Protein AF-A0A930DLX2-F1 (afdb_monomer)

Sequence (167 aa):
MVTQQIINGLALGMGYALIAVGYSLVFGILRLVNFSHGAIYAFGAEMAMVFIGMQFGIVPGIIAAMLLTGILGITIDKVALEPLRKKKSPPIASLITTIGISNIITNLLIIFLGSEKRNFPSVFGEGTVMLGKFPISITQIMMFVVSVLLMGILMFIVFKTKIGLAM

pLDDT: mean 86.64, std 7.48, range [63.62, 97.19]

Secondary structure (DSSP, 8-state):
-HHHHHHHHHHHHHHHHHHHHHHHHHHHHH-S--TTHHHHHHHHHHHHHHHHHTTS-HHHHHHHHHHHHHHHHHHHIIIIIHHHHHTT--HHHHHHHHHHHHHHHHHHHHHHH-SS--PPP-SS-S-EEEETTEEEEHHHHHHHHHHHHHHHHHHHHHHHSHHHHT-

InterPro domains:
  IPR001851 ABC transporter, permease [PF02653] (6-166)
  IPR052157 Branched-chain amino acid transport system permease [PTHR11795] (2-167)
  IPR052157 Branched-chain amino acid transport system permease [cd06582] (9-167)

Radius of gyration: 18.29 Å; Cα contacts (8 Å, |Δi|>4): 131; chains: 1; bounding box: 42×38×52 Å

Structure (mmCIF, N/CA/C/O backbone):
data_AF-A0A930DLX2-F1
#
_entry.id   AF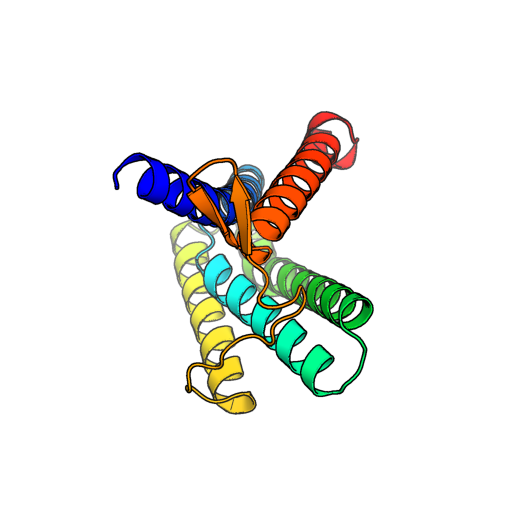-A0A930DLX2-F1
#
loop_
_atom_site.group_PDB
_atom_site.id
_atom_site.type_symbol
_atom_site.label_atom_id
_atom_site.label_alt_id
_atom_site.label_comp_id
_atom_site.label_asym_id
_atom_site.label_entity_id
_atom_site.label_seq_id
_atom_site.pdbx_PDB_ins_code
_atom_site.Cartn_x
_atom_site.Cartn_y
_atom_site.Cartn_z
_atom_site.occupancy
_atom_site.B_iso_or_equiv
_atom_site.auth_seq_id
_atom_site.auth_comp_id
_atom_site.auth_asym_id
_atom_site.auth_atom_id
_atom_site.pdbx_PDB_model_num
ATOM 1 N N . MET A 1 1 ? 10.828 20.321 -23.244 1.00 77.94 1 MET A N 1
ATOM 2 C CA . MET A 1 1 ? 11.064 20.177 -21.788 1.00 77.94 1 MET A CA 1
ATOM 3 C C . MET A 1 1 ? 9.757 20.083 -21.006 1.00 77.94 1 MET A C 1
ATOM 5 O O . MET A 1 1 ? 9.576 19.094 -20.314 1.00 77.94 1 MET A O 1
ATOM 9 N N . VAL A 1 2 ? 8.816 21.023 -21.167 1.00 85.94 2 VAL A N 1
ATOM 10 C CA . VAL A 1 2 ? 7.524 21.003 -20.444 1.00 85.94 2 VAL A CA 1
ATOM 11 C C . VAL A 1 2 ? 6.689 19.748 -20.737 1.00 85.94 2 VAL A C 1
ATOM 13 O O . VAL A 1 2 ? 6.243 19.093 -19.807 1.00 85.94 2 VAL A O 1
ATOM 16 N N . THR A 1 3 ? 6.553 19.336 -22.003 1.00 83.38 3 THR A N 1
ATOM 17 C CA . THR A 1 3 ? 5.774 18.136 -22.375 1.00 83.38 3 THR A CA 1
ATOM 18 C C . THR A 1 3 ? 6.285 16.855 -21.709 1.00 83.38 3 THR A C 1
ATOM 20 O O . THR A 1 3 ? 5.489 16.065 -21.221 1.00 83.38 3 THR A O 1
ATOM 23 N N . GLN A 1 4 ? 7.608 16.675 -21.606 1.00 82.25 4 GLN A N 1
ATOM 24 C CA . GLN A 1 4 ? 8.195 15.529 -20.902 1.00 82.25 4 GLN A CA 1
ATOM 25 C C . GLN A 1 4 ? 7.865 15.558 -19.404 1.00 82.25 4 GLN A C 1
ATOM 27 O O . GLN A 1 4 ? 7.569 14.522 -18.818 1.00 82.25 4 GLN A O 1
ATOM 32 N N . GLN A 1 5 ? 7.888 16.741 -18.782 1.00 86.19 5 GLN A N 1
ATOM 33 C CA . GLN A 1 5 ? 7.525 16.879 -17.372 1.00 86.19 5 GLN A CA 1
ATOM 34 C C . GLN A 1 5 ? 6.037 16.619 -17.131 1.00 86.19 5 GLN A C 1
ATOM 36 O O . GLN A 1 5 ? 5.690 16.029 -16.115 1.00 86.19 5 GLN A O 1
ATOM 41 N N . ILE A 1 6 ? 5.167 16.973 -18.081 1.00 87.00 6 ILE A N 1
ATOM 42 C CA . ILE A 1 6 ? 3.745 16.609 -18.029 1.00 87.00 6 ILE A CA 1
ATOM 43 C C . ILE A 1 6 ? 3.585 15.085 -18.085 1.00 87.00 6 ILE A C 1
ATOM 45 O O . ILE A 1 6 ? 2.850 14.530 -17.275 1.00 87.00 6 ILE A O 1
ATOM 49 N N . ILE A 1 7 ? 4.302 14.396 -18.980 1.00 82.75 7 ILE A N 1
ATOM 50 C CA .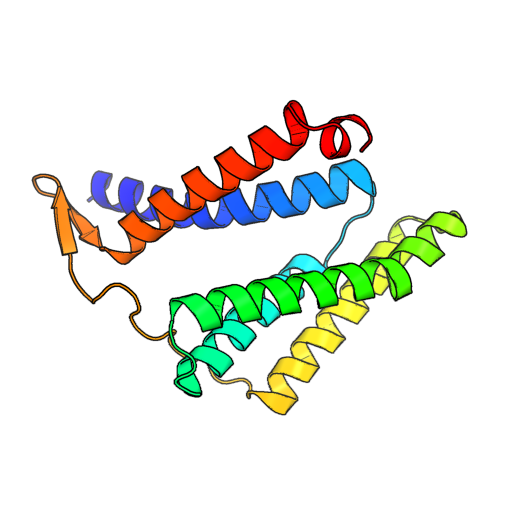 ILE A 1 7 ? 4.257 12.926 -19.084 1.00 82.75 7 ILE A CA 1
ATOM 51 C C . ILE A 1 7 ? 4.744 12.273 -17.781 1.00 82.75 7 ILE A C 1
ATOM 53 O O . ILE A 1 7 ? 4.065 11.407 -17.230 1.00 82.75 7 ILE A O 1
ATOM 57 N N . ASN A 1 8 ? 5.884 12.719 -17.249 1.00 83.75 8 ASN A N 1
ATOM 58 C CA . ASN A 1 8 ? 6.417 12.215 -15.982 1.00 83.75 8 ASN A CA 1
ATOM 59 C C . ASN A 1 8 ? 5.465 12.498 -14.807 1.00 83.75 8 ASN A C 1
ATOM 61 O O . ASN A 1 8 ? 5.242 11.629 -13.965 1.00 83.75 8 ASN A O 1
ATOM 65 N N . GLY A 1 9 ? 4.880 13.698 -14.767 1.00 86.62 9 GLY A N 1
ATOM 66 C CA . GLY A 1 9 ? 3.909 14.101 -13.754 1.00 86.62 9 GLY A CA 1
ATOM 67 C C . GLY A 1 9 ? 2.625 13.277 -13.814 1.00 86.62 9 GLY A C 1
ATOM 68 O O . GLY A 1 9 ? 2.122 12.871 -12.771 1.00 86.62 9 GLY A O 1
ATOM 69 N N . LEU A 1 10 ? 2.131 12.959 -15.014 1.00 85.81 10 LEU A N 1
ATOM 70 C CA . LEU A 1 10 ? 0.987 12.065 -15.204 1.00 85.81 10 LEU A CA 1
ATOM 71 C C . LEU A 1 10 ? 1.291 10.648 -14.710 1.00 85.81 10 LEU A C 1
ATOM 73 O O . LEU A 1 10 ? 0.469 10.070 -14.002 1.00 85.81 10 LEU A O 1
ATOM 77 N N . ALA A 1 11 ? 2.473 10.112 -15.024 1.00 79.44 11 ALA A N 1
ATOM 78 C CA . ALA A 1 11 ? 2.878 8.786 -14.560 1.00 79.44 11 ALA A CA 1
ATOM 79 C C . ALA A 1 11 ? 2.935 8.704 -13.021 1.00 79.44 11 ALA A C 1
ATOM 81 O O . ALA A 1 11 ? 2.403 7.764 -12.430 1.00 79.44 11 ALA A O 1
ATOM 82 N N . LEU A 1 12 ? 3.512 9.715 -12.360 1.00 82.88 12 LEU A N 1
ATOM 83 C CA . LEU A 1 12 ? 3.510 9.813 -10.894 1.00 82.88 12 LEU A CA 1
ATOM 84 C C . LEU A 1 12 ? 2.094 10.010 -10.333 1.00 82.88 12 LEU A C 1
ATOM 86 O O . LEU A 1 12 ? 1.712 9.364 -9.356 1.00 82.88 12 LEU A O 1
ATOM 90 N N . GLY A 1 13 ? 1.300 10.863 -10.981 1.00 86.94 13 GLY A N 1
ATOM 91 C CA . GLY A 1 13 ? -0.074 11.164 -10.593 1.00 86.94 13 GLY A CA 1
ATOM 92 C C . GLY A 1 13 ? -0.980 9.936 -10.587 1.00 86.94 13 GLY A C 1
ATOM 93 O O . GLY A 1 13 ? -1.867 9.853 -9.747 1.00 86.94 13 GLY A O 1
ATOM 94 N N . MET A 1 14 ? -0.735 8.947 -11.448 1.00 81.81 14 MET A N 1
ATOM 95 C CA . MET A 1 14 ? -1.501 7.693 -11.463 1.00 81.81 14 MET A CA 1
ATOM 96 C C . MET A 1 14 ? -1.242 6.824 -10.238 1.00 81.81 14 MET A C 1
ATOM 98 O O . MET A 1 14 ? -2.188 6.279 -9.668 1.00 81.81 14 MET A O 1
ATOM 102 N N . GLY A 1 15 ? 0.010 6.760 -9.778 1.00 79.44 15 GLY A N 1
ATOM 103 C CA . GLY A 1 15 ? 0.334 6.120 -8.503 1.00 79.44 15 GLY A CA 1
ATOM 104 C C . GLY A 1 15 ? -0.388 6.804 -7.341 1.00 79.44 15 GLY A C 1
ATOM 105 O O . GLY A 1 15 ? -1.015 6.141 -6.515 1.00 79.44 15 GLY A O 1
ATOM 106 N N . TYR A 1 16 ? -0.392 8.140 -7.321 1.00 85.44 16 TYR A N 1
ATOM 107 C CA . TYR A 1 16 ? -1.142 8.898 -6.318 1.00 85.44 16 TYR A CA 1
ATOM 108 C C . TYR A 1 16 ? -2.657 8.728 -6.442 1.00 85.44 16 TYR A C 1
ATOM 110 O O . TYR A 1 16 ? -3.330 8.651 -5.417 1.00 85.44 16 TYR A O 1
ATOM 118 N N . ALA A 1 17 ? -3.198 8.614 -7.655 1.00 84.19 17 ALA A N 1
ATOM 119 C CA . ALA A 1 17 ? -4.621 8.392 -7.883 1.00 84.19 17 ALA A CA 1
ATOM 120 C C . ALA A 1 17 ? -5.077 7.047 -7.302 1.00 84.19 17 ALA A C 1
ATOM 122 O O . ALA A 1 17 ? -6.076 7.008 -6.588 1.00 84.19 17 ALA A O 1
ATOM 123 N N . LEU A 1 18 ? -4.320 5.966 -7.524 1.00 80.94 18 LEU A N 1
ATOM 124 C CA . LEU A 1 18 ? -4.602 4.664 -6.907 1.00 80.94 18 LEU A CA 1
ATOM 125 C C . LEU A 1 18 ? -4.633 4.745 -5.376 1.00 80.94 18 LEU A C 1
ATOM 127 O O . LEU A 1 18 ? -5.571 4.252 -4.746 1.00 80.94 18 LEU A O 1
ATOM 131 N N . ILE A 1 19 ? -3.627 5.392 -4.781 1.00 83.94 19 ILE A N 1
ATOM 132 C CA . ILE A 1 19 ? -3.538 5.564 -3.325 1.00 83.94 19 ILE A CA 1
ATOM 133 C C . ILE A 1 19 ? -4.724 6.390 -2.812 1.00 83.94 19 ILE A C 1
ATOM 135 O O . ILE A 1 19 ? -5.367 6.012 -1.831 1.00 83.94 19 ILE A O 1
ATOM 139 N N . ALA A 1 20 ? -5.047 7.490 -3.493 1.00 85.00 20 ALA A N 1
ATOM 140 C CA . ALA A 1 20 ? -6.144 8.375 -3.126 1.00 85.00 20 ALA A CA 1
ATOM 141 C C . ALA A 1 20 ? -7.504 7.673 -3.208 1.00 85.00 20 ALA A C 1
ATOM 143 O O . ALA A 1 20 ? -8.338 7.868 -2.324 1.00 85.00 20 ALA A O 1
ATOM 144 N N . VAL A 1 21 ? -7.729 6.834 -4.224 1.00 83.75 21 VAL A N 1
ATOM 145 C CA . VAL A 1 21 ? -8.965 6.051 -4.354 1.00 83.75 21 VAL A CA 1
ATOM 146 C C . VAL A 1 21 ? -9.089 5.045 -3.210 1.00 83.75 21 VAL A C 1
ATOM 148 O O . VAL A 1 21 ? -10.139 4.995 -2.572 1.00 83.75 21 VAL A O 1
ATOM 151 N N . GLY A 1 22 ? -8.025 4.300 -2.893 1.00 80.44 22 GLY A N 1
ATOM 152 C CA . GLY A 1 22 ? -8.026 3.362 -1.764 1.00 80.44 22 GLY A CA 1
ATOM 153 C C . GLY A 1 22 ? -8.347 4.054 -0.436 1.00 80.44 22 GLY A C 1
ATOM 154 O O . GLY A 1 22 ? -9.259 3.642 0.284 1.00 80.44 22 GLY A O 1
ATOM 155 N N . TYR A 1 23 ? -7.673 5.172 -0.163 1.00 84.19 23 TYR A N 1
ATOM 156 C CA . TYR A 1 23 ? -7.909 5.973 1.036 1.00 84.19 23 TYR A CA 1
ATOM 157 C C . TYR A 1 23 ? -9.335 6.545 1.094 1.00 84.19 23 TYR A C 1
ATOM 159 O O . TYR A 1 23 ? -9.989 6.480 2.137 1.00 84.19 23 TYR A O 1
ATOM 167 N N . SER A 1 24 ? -9.844 7.056 -0.031 1.00 83.00 24 SER A N 1
ATOM 168 C CA . SER A 1 24 ? -11.194 7.625 -0.122 1.00 83.00 24 SER A CA 1
ATOM 169 C C . SER A 1 24 ? -12.279 6.581 0.116 1.00 83.00 24 SER A C 1
ATOM 171 O O . SER A 1 24 ? -13.286 6.894 0.743 1.00 83.00 24 SER A O 1
ATOM 173 N N . LEU A 1 25 ? -12.081 5.339 -0.332 1.00 80.56 25 LEU A N 1
ATOM 174 C CA . LEU A 1 25 ? -13.030 4.251 -0.083 1.00 80.56 25 LEU A CA 1
ATOM 175 C C . LEU A 1 25 ? -13.054 3.846 1.390 1.00 80.56 25 LEU A C 1
ATOM 177 O O . LEU A 1 25 ? -14.127 3.752 1.983 1.00 80.56 25 LEU A O 1
ATOM 181 N N . VAL A 1 26 ? -11.883 3.670 2.009 1.00 76.88 26 VAL A N 1
ATOM 182 C CA . VAL A 1 26 ? -11.795 3.349 3.443 1.00 76.88 26 VAL A CA 1
ATOM 183 C C . VAL A 1 26 ? -12.442 4.454 4.277 1.00 76.88 26 VAL A C 1
ATOM 185 O O . VAL A 1 26 ? -13.250 4.169 5.162 1.00 76.88 26 VAL A O 1
ATOM 188 N N . PHE A 1 27 ? -12.139 5.717 3.968 1.00 79.31 27 PHE A N 1
ATOM 189 C CA . PHE A 1 27 ? -12.752 6.852 4.646 1.00 79.31 27 PHE A CA 1
ATOM 190 C C . PHE A 1 27 ? -14.255 6.961 4.358 1.00 79.31 27 PHE A C 1
ATOM 192 O O . PHE A 1 27 ? -15.020 7.251 5.270 1.00 79.31 27 PHE A O 1
ATOM 199 N N . GLY A 1 28 ? -14.703 6.697 3.130 1.00 76.19 28 GLY A N 1
ATOM 200 C CA . GLY A 1 28 ? -16.119 6.745 2.757 1.00 76.19 28 GLY A CA 1
ATOM 201 C C . GLY A 1 28 ? -16.975 5.774 3.571 1.00 76.19 28 GLY A C 1
ATOM 202 O O . GLY A 1 28 ? -18.052 6.149 4.036 1.00 76.19 28 GLY A O 1
ATOM 203 N N . ILE A 1 29 ? -16.451 4.569 3.813 1.00 74.88 29 ILE A N 1
ATOM 204 C CA . ILE A 1 29 ? -17.139 3.505 4.556 1.00 74.88 29 ILE A CA 1
ATOM 205 C C . ILE A 1 29 ? -17.001 3.710 6.068 1.00 74.88 29 ILE A C 1
ATOM 207 O O . ILE A 1 29 ? -17.986 3.697 6.807 1.00 74.88 29 ILE A O 1
ATOM 211 N N . LEU A 1 30 ? -15.771 3.885 6.563 1.00 72.62 30 LEU A N 1
ATOM 212 C CA . LEU A 1 30 ? -15.513 3.953 8.004 1.00 72.62 30 LEU A CA 1
ATOM 213 C C . LEU A 1 30 ? -15.830 5.329 8.595 1.00 72.62 30 LEU A C 1
ATOM 215 O O . LEU A 1 30 ? -16.096 5.419 9.792 1.00 72.62 30 LEU A O 1
ATOM 219 N N . ARG A 1 31 ? -15.775 6.394 7.785 1.00 76.62 31 ARG A N 1
ATOM 220 C CA . ARG A 1 31 ? -15.774 7.809 8.211 1.00 76.62 31 ARG A CA 1
ATOM 221 C C . ARG A 1 31 ? -14.703 8.120 9.261 1.00 76.62 31 ARG A C 1
ATOM 223 O O . ARG A 1 31 ? -14.846 9.039 10.064 1.00 76.62 31 ARG A O 1
ATOM 230 N N . LEU A 1 32 ? -13.624 7.338 9.252 1.00 77.88 32 LEU A N 1
ATOM 231 C CA . LEU A 1 32 ? -12.484 7.450 10.152 1.00 77.88 32 LEU A CA 1
ATOM 232 C C . LEU A 1 32 ? -11.219 7.677 9.333 1.00 77.88 32 LEU A C 1
ATOM 234 O O . LEU A 1 32 ? -10.972 6.999 8.337 1.00 77.88 32 LEU A O 1
ATOM 238 N N . VAL A 1 33 ? -10.408 8.632 9.778 1.00 82.12 33 VAL A N 1
ATOM 239 C CA . VAL A 1 33 ? -9.100 8.923 9.191 1.00 82.12 33 VAL A CA 1
ATOM 240 C C . VAL A 1 33 ? -8.156 7.772 9.535 1.00 82.12 33 VAL A C 1
ATOM 242 O O . VAL A 1 33 ? -7.892 7.523 10.712 1.00 82.12 33 VAL A O 1
ATOM 245 N N . ASN A 1 34 ? -7.661 7.066 8.516 1.00 86.38 34 ASN A N 1
ATOM 246 C CA . ASN A 1 34 ? -6.746 5.944 8.693 1.00 86.38 34 ASN A CA 1
ATOM 247 C C . ASN A 1 34 ? -5.316 6.311 8.270 1.00 86.38 34 ASN A C 1
ATOM 249 O O . ASN A 1 34 ? -4.956 6.200 7.098 1.00 86.38 34 ASN A O 1
ATOM 253 N N . PHE A 1 35 ? -4.481 6.693 9.240 1.00 87.56 35 PHE A N 1
ATOM 254 C CA . PHE A 1 35 ? -3.075 7.028 8.992 1.00 87.56 35 PHE A CA 1
ATOM 255 C C . PHE A 1 35 ? -2.180 5.811 8.720 1.00 87.56 35 PHE A C 1
ATOM 257 O O . PHE A 1 35 ? -1.073 5.980 8.212 1.00 87.56 35 PHE A O 1
ATOM 264 N N . SER A 1 36 ? -2.640 4.581 8.981 1.00 92.19 36 SER A N 1
ATOM 265 C CA . SER A 1 36 ? -1.831 3.380 8.740 1.00 92.19 36 SER A CA 1
ATOM 266 C C . SER A 1 36 ? -1.734 3.008 7.261 1.00 92.19 36 SER A C 1
ATOM 268 O O . SER A 1 36 ? -0.952 2.127 6.910 1.00 92.19 36 SER A O 1
ATOM 270 N N . HIS A 1 37 ? -2.495 3.664 6.378 1.00 90.81 37 HIS A N 1
ATOM 271 C CA . HIS A 1 37 ? -2.524 3.354 4.948 1.00 90.81 37 HIS A CA 1
ATOM 272 C C . HIS A 1 37 ? -1.133 3.444 4.295 1.00 90.81 37 HIS A C 1
ATOM 274 O O . HIS A 1 37 ? -0.800 2.623 3.440 1.00 90.81 37 HIS A O 1
ATOM 280 N N . GLY A 1 38 ? -0.295 4.396 4.723 1.00 90.56 38 GLY A N 1
ATOM 281 C CA . GLY A 1 38 ? 1.088 4.511 4.247 1.00 90.56 38 GLY A CA 1
ATOM 282 C C . GLY A 1 38 ? 1.960 3.320 4.659 1.00 90.56 38 GLY A C 1
ATOM 283 O O . GLY A 1 38 ? 2.685 2.773 3.832 1.00 90.56 38 GLY A O 1
ATOM 284 N N . ALA A 1 39 ? 1.838 2.858 5.906 1.00 94.19 39 ALA A N 1
ATOM 285 C CA . ALA A 1 39 ? 2.577 1.690 6.385 1.00 94.19 39 ALA A CA 1
ATOM 286 C C . ALA A 1 39 ? 2.091 0.381 5.743 1.00 94.19 39 ALA A C 1
ATOM 288 O O . ALA A 1 39 ? 2.900 -0.493 5.452 1.00 94.19 39 ALA A O 1
ATOM 289 N N . ILE A 1 40 ? 0.788 0.255 5.463 1.00 94.69 40 ILE A N 1
ATOM 290 C CA . ILE A 1 40 ? 0.226 -0.887 4.720 1.00 94.69 40 ILE A CA 1
ATOM 291 C C . ILE A 1 40 ? 0.775 -0.914 3.283 1.00 94.69 40 ILE A C 1
ATOM 293 O O . ILE A 1 40 ? 1.121 -1.981 2.778 1.00 94.69 40 ILE A O 1
ATOM 297 N N . TYR A 1 41 ? 0.899 0.254 2.642 1.00 91.69 41 TYR A N 1
ATOM 298 C CA . TYR A 1 41 ? 1.508 0.376 1.316 1.00 91.69 41 TYR A CA 1
ATOM 299 C C . TYR A 1 41 ? 2.980 -0.064 1.324 1.00 91.69 41 TYR A C 1
ATOM 301 O O . TYR A 1 41 ? 3.377 -0.885 0.499 1.00 91.69 41 TYR A O 1
ATOM 309 N N . ALA A 1 42 ? 3.765 0.419 2.294 1.00 93.25 42 ALA A N 1
ATOM 310 C CA . ALA A 1 42 ? 5.156 -0.000 2.473 1.00 93.25 42 ALA A CA 1
ATOM 311 C C . ALA A 1 42 ? 5.269 -1.514 2.717 1.00 93.25 42 ALA A C 1
ATOM 313 O O . ALA A 1 42 ? 6.061 -2.184 2.061 1.00 93.25 42 ALA A O 1
ATOM 314 N N . PHE A 1 43 ? 4.419 -2.069 3.585 1.00 95.94 43 PHE A N 1
ATOM 315 C CA . PHE A 1 43 ? 4.374 -3.505 3.852 1.00 95.94 43 PHE A CA 1
ATOM 316 C C . PHE A 1 43 ? 4.133 -4.322 2.576 1.00 95.94 43 PHE A C 1
ATOM 318 O O . PHE A 1 43 ? 4.838 -5.296 2.336 1.00 95.94 43 PHE A O 1
ATOM 325 N N . GLY 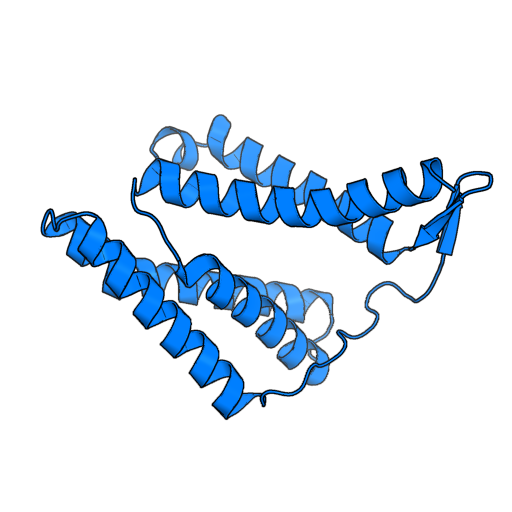A 1 44 ? 3.177 -3.928 1.730 1.00 94.81 44 GLY A N 1
ATOM 326 C CA . GLY A 1 44 ? 2.918 -4.635 0.472 1.00 94.81 44 GLY A CA 1
ATOM 327 C C . GLY A 1 44 ? 4.090 -4.596 -0.508 1.00 94.81 44 GLY A C 1
ATOM 328 O O . GLY A 1 44 ? 4.415 -5.622 -1.108 1.00 94.81 44 GLY A O 1
ATOM 329 N N . ALA A 1 45 ? 4.758 -3.445 -0.631 1.00 92.44 45 ALA A N 1
ATOM 330 C CA . ALA A 1 45 ? 5.948 -3.310 -1.470 1.00 92.44 45 ALA A CA 1
ATOM 331 C C . ALA A 1 45 ? 7.097 -4.206 -0.977 1.00 92.44 45 ALA A C 1
ATOM 333 O O . ALA A 1 45 ? 7.704 -4.929 -1.768 1.00 92.44 45 ALA A O 1
ATOM 334 N N . GLU A 1 46 ? 7.341 -4.217 0.332 1.00 93.50 46 GLU A N 1
ATOM 335 C CA . GLU A 1 46 ? 8.374 -5.044 0.953 1.00 93.50 46 GLU A CA 1
ATOM 336 C C . GLU A 1 46 ? 8.073 -6.543 0.839 1.00 93.50 46 GLU A C 1
ATOM 338 O O . GLU A 1 46 ? 8.950 -7.323 0.475 1.00 93.50 46 GLU A O 1
ATOM 343 N N . MET A 1 47 ? 6.825 -6.971 1.059 1.00 95.38 47 MET A N 1
ATOM 344 C CA . MET A 1 47 ? 6.452 -8.380 0.875 1.00 95.38 47 MET A CA 1
ATOM 345 C C . MET A 1 47 ? 6.649 -8.828 -0.575 1.00 95.38 47 MET A C 1
ATOM 347 O O . MET A 1 47 ? 7.184 -9.912 -0.813 1.00 95.38 47 MET A O 1
ATOM 351 N N . ALA A 1 48 ? 6.288 -7.990 -1.554 1.00 93.62 48 ALA A N 1
ATOM 352 C CA . ALA A 1 48 ? 6.557 -8.286 -2.960 1.00 93.62 48 ALA A CA 1
ATOM 353 C C . ALA A 1 48 ? 8.064 -8.421 -3.219 1.00 93.62 48 ALA A C 1
ATOM 355 O O . ALA A 1 48 ? 8.489 -9.357 -3.899 1.00 93.62 48 ALA A O 1
ATOM 356 N N . MET A 1 49 ? 8.879 -7.540 -2.632 1.00 91.44 49 MET A N 1
ATOM 357 C CA . MET A 1 49 ? 10.334 -7.609 -2.744 1.00 91.44 49 MET A CA 1
ATOM 358 C C . MET A 1 49 ? 10.900 -8.904 -2.144 1.00 91.44 49 MET A C 1
ATOM 360 O O . MET A 1 49 ? 11.752 -9.540 -2.766 1.00 91.44 49 MET A O 1
ATOM 364 N N . VAL A 1 50 ? 10.406 -9.323 -0.976 1.00 92.50 50 VAL A N 1
ATOM 365 C CA . VAL A 1 50 ? 10.813 -10.571 -0.315 1.00 92.50 50 VAL A CA 1
ATOM 366 C C . VAL A 1 50 ? 10.495 -11.782 -1.194 1.00 92.50 50 VAL A C 1
ATOM 368 O O . VAL A 1 50 ? 11.396 -12.569 -1.480 1.00 92.50 50 VAL A O 1
ATOM 371 N N . PHE A 1 51 ? 9.264 -11.915 -1.701 1.00 92.62 51 PHE A N 1
ATOM 372 C CA . PHE A 1 51 ? 8.900 -13.063 -2.545 1.00 92.62 51 PHE A CA 1
ATOM 373 C C . PHE A 1 51 ? 9.670 -13.111 -3.863 1.00 92.62 51 PHE A C 1
ATOM 375 O O . PHE A 1 51 ? 10.086 -14.188 -4.297 1.00 92.62 51 PHE A O 1
ATOM 382 N N . ILE A 1 52 ? 9.885 -11.955 -4.496 1.00 89.06 52 ILE A N 1
ATOM 383 C CA . ILE A 1 52 ? 10.686 -11.878 -5.721 1.00 89.06 52 ILE A CA 1
ATOM 384 C C . ILE A 1 52 ? 12.143 -12.258 -5.423 1.00 89.06 52 ILE A C 1
ATOM 386 O O . ILE A 1 52 ? 12.733 -13.034 -6.174 1.00 89.06 52 ILE A O 1
ATOM 390 N N . GLY A 1 53 ? 12.705 -11.780 -4.309 1.00 87.44 53 GLY A N 1
ATOM 391 C CA . GLY A 1 53 ? 14.057 -12.126 -3.861 1.00 87.44 53 GLY A CA 1
ATOM 392 C C . GLY A 1 53 ? 14.236 -13.614 -3.544 1.00 87.44 53 GLY A C 1
ATOM 393 O O . GLY A 1 53 ? 15.299 -14.170 -3.807 1.00 87.44 53 GLY A O 1
ATOM 394 N N . MET A 1 54 ? 13.184 -14.282 -3.063 1.00 89.31 54 MET A N 1
ATOM 395 C CA . MET A 1 54 ? 13.148 -15.736 -2.841 1.00 89.31 54 MET A CA 1
ATOM 396 C C . MET A 1 54 ? 12.975 -16.558 -4.130 1.00 89.31 54 MET A C 1
ATOM 398 O O . MET A 1 54 ? 12.798 -17.770 -4.054 1.00 89.31 54 MET A O 1
ATOM 402 N N . GLN A 1 55 ? 12.998 -15.925 -5.309 1.00 86.25 55 GLN A N 1
ATOM 403 C CA . GLN A 1 55 ? 12.781 -16.575 -6.609 1.00 86.25 55 GLN A CA 1
ATOM 404 C C . GLN A 1 55 ? 11.418 -17.279 -6.731 1.00 86.25 55 GLN A C 1
ATOM 406 O O . GLN A 1 55 ? 11.247 -18.178 -7.550 1.00 86.25 55 GLN A O 1
ATOM 411 N N . PHE A 1 56 ? 10.408 -16.827 -5.979 1.00 84.81 56 PHE A N 1
ATOM 412 C CA . PHE A 1 56 ? 9.046 -17.374 -6.040 1.00 84.81 56 PHE A CA 1
ATOM 413 C C . PHE A 1 56 ? 8.358 -17.118 -7.396 1.00 84.81 56 PHE A C 1
ATOM 415 O O . PHE A 1 56 ? 7.315 -17.693 -7.694 1.00 84.81 56 PHE A O 1
ATOM 422 N N . GLY A 1 57 ? 8.954 -16.257 -8.226 1.00 85.88 57 GLY A N 1
ATOM 423 C CA . GLY A 1 57 ? 8.413 -15.759 -9.482 1.00 85.88 57 GLY A CA 1
ATOM 424 C C . GLY A 1 57 ? 7.750 -14.395 -9.299 1.00 85.88 57 GLY A C 1
ATOM 425 O O . GLY A 1 57 ? 7.146 -14.106 -8.270 1.00 85.88 57 GLY A O 1
ATOM 426 N N . ILE A 1 58 ? 7.856 -13.541 -10.316 1.00 86.25 58 ILE A N 1
ATOM 427 C CA . ILE A 1 58 ? 7.386 -12.150 -10.249 1.00 86.25 58 ILE A CA 1
ATOM 428 C C . ILE A 1 58 ? 5.871 -12.086 -10.037 1.00 86.25 58 ILE A C 1
ATOM 430 O O . ILE A 1 58 ? 5.393 -11.499 -9.071 1.00 86.25 58 ILE A O 1
ATOM 434 N N . VAL A 1 59 ? 5.110 -12.706 -10.940 1.00 88.50 59 VAL A N 1
ATOM 435 C CA . VAL A 1 59 ? 3.641 -12.703 -10.900 1.00 88.50 59 VAL A CA 1
ATOM 436 C C . VAL A 1 59 ? 3.096 -13.366 -9.625 1.00 88.50 59 VAL A C 1
ATOM 438 O O . VAL A 1 59 ? 2.335 -12.710 -8.911 1.00 88.50 59 VAL A O 1
ATOM 441 N N . PRO A 1 60 ? 3.478 -14.613 -9.276 1.00 90.81 60 PRO A N 1
ATOM 442 C CA . PRO A 1 60 ? 3.006 -15.240 -8.041 1.00 90.81 60 PRO A CA 1
ATOM 443 C C . PRO A 1 60 ? 3.479 -14.499 -6.783 1.00 90.81 60 PRO A C 1
ATOM 445 O O . PRO A 1 60 ? 2.717 -14.423 -5.822 1.00 90.81 60 PRO A O 1
ATOM 448 N N . GLY A 1 61 ? 4.672 -13.891 -6.789 1.00 92.62 61 GLY A N 1
ATOM 449 C CA . GLY A 1 61 ? 5.169 -13.083 -5.673 1.00 92.62 61 GLY A CA 1
ATOM 450 C C . GLY A 1 61 ? 4.343 -11.817 -5.436 1.00 92.62 61 GLY A C 1
ATOM 451 O O . GLY A 1 61 ? 3.990 -11.521 -4.295 1.00 92.62 61 GLY A O 1
ATOM 452 N N . ILE A 1 62 ? 3.954 -11.110 -6.503 1.00 91.06 62 ILE A N 1
ATOM 453 C CA . ILE A 1 62 ? 3.058 -9.9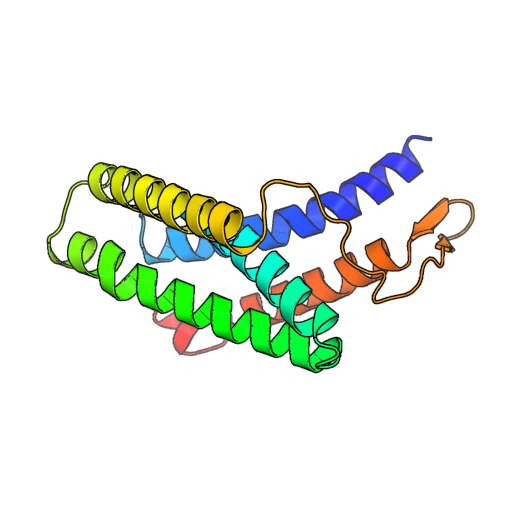45 -6.411 1.00 91.06 62 ILE A CA 1
ATOM 454 C C . ILE A 1 62 ? 1.678 -10.363 -5.887 1.00 91.06 62 ILE A C 1
ATOM 456 O O . ILE A 1 62 ? 1.127 -9.697 -5.013 1.00 91.06 62 ILE A O 1
ATOM 460 N N . ILE A 1 63 ? 1.123 -11.477 -6.374 1.00 92.75 63 ILE A N 1
ATOM 461 C CA . ILE A 1 63 ? -0.175 -11.984 -5.902 1.00 92.75 63 ILE A CA 1
ATOM 462 C C . ILE A 1 63 ? -0.105 -12.374 -4.421 1.00 92.75 63 ILE A C 1
ATOM 464 O O . ILE A 1 63 ? -0.976 -11.978 -3.647 1.00 92.75 63 ILE A O 1
ATOM 468 N N . ALA A 1 64 ? 0.939 -13.093 -4.007 1.00 94.75 64 ALA A N 1
ATOM 469 C CA . ALA A 1 64 ? 1.150 -13.466 -2.611 1.00 94.75 64 ALA A CA 1
ATOM 470 C C . ALA A 1 64 ? 1.282 -12.232 -1.702 1.00 94.75 64 ALA A C 1
ATOM 472 O O . ALA A 1 64 ? 0.653 -12.178 -0.643 1.00 94.75 64 ALA A O 1
ATOM 473 N N . ALA A 1 65 ? 2.024 -11.211 -2.141 1.00 95.38 65 ALA A N 1
ATOM 474 C CA . ALA A 1 65 ? 2.141 -9.946 -1.425 1.00 95.38 65 ALA A CA 1
ATOM 475 C C . ALA A 1 65 ? 0.786 -9.240 -1.285 1.00 95.38 65 ALA A C 1
ATOM 477 O O . ALA A 1 65 ? 0.417 -8.867 -0.175 1.00 95.38 65 ALA A O 1
ATOM 478 N N . MET A 1 66 ? 0.004 -9.131 -2.366 1.00 93.44 66 MET A N 1
ATOM 479 C CA . MET A 1 66 ? -1.340 -8.538 -2.319 1.00 93.44 66 MET A CA 1
ATOM 480 C C . MET A 1 66 ? -2.259 -9.267 -1.331 1.00 93.44 66 MET A C 1
ATOM 482 O O . MET A 1 66 ? -2.973 -8.619 -0.564 1.00 93.44 66 MET A O 1
ATOM 486 N N . LEU A 1 67 ? -2.227 -10.604 -1.318 1.00 96.06 67 LEU A N 1
ATOM 487 C CA . LEU A 1 67 ? -3.018 -11.407 -0.384 1.00 96.06 67 LEU A CA 1
ATOM 488 C C . LEU A 1 67 ? -2.602 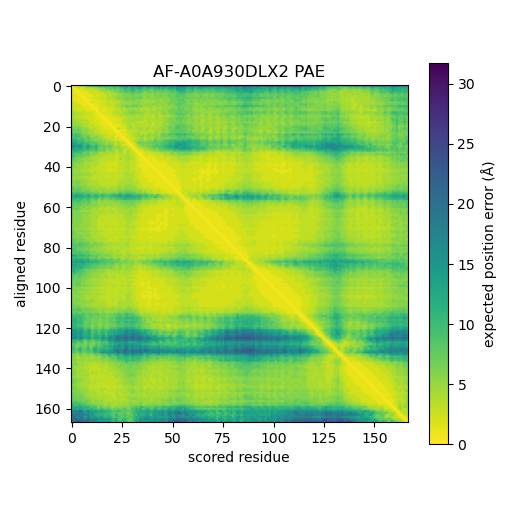-11.152 1.069 1.00 96.06 67 LEU A C 1
ATOM 490 O O . LEU A 1 67 ? -3.466 -10.917 1.915 1.00 96.06 67 LEU A O 1
ATOM 494 N N . LEU A 1 68 ? -1.299 -11.132 1.363 1.00 97.00 68 LEU A N 1
ATOM 495 C CA . LEU A 1 68 ? -0.801 -10.844 2.711 1.00 97.00 68 LEU A CA 1
ATOM 496 C C . LEU A 1 68 ? -1.113 -9.415 3.160 1.00 97.00 68 LEU A C 1
ATOM 498 O O . LEU A 1 68 ? -1.533 -9.217 4.301 1.00 97.00 68 LEU A O 1
ATOM 502 N N . THR A 1 69 ? -0.979 -8.423 2.280 1.00 96.38 69 THR A N 1
ATOM 503 C CA . THR A 1 69 ? -1.383 -7.041 2.574 1.00 96.38 69 THR A CA 1
ATOM 504 C C . THR A 1 69 ? -2.884 -6.950 2.854 1.00 96.38 69 THR A C 1
ATOM 506 O O . THR A 1 69 ? -3.292 -6.253 3.783 1.00 96.38 69 THR A O 1
ATOM 509 N N . GLY A 1 70 ? -3.710 -7.692 2.111 1.00 94.50 70 GLY A N 1
ATOM 510 C CA . GLY A 1 70 ? -5.146 -7.801 2.369 1.00 94.50 70 GLY A CA 1
ATOM 511 C C . GLY A 1 70 ? -5.456 -8.408 3.741 1.00 94.50 70 GLY A C 1
ATOM 512 O O . GLY A 1 70 ? -6.255 -7.851 4.494 1.00 94.50 70 GLY A O 1
ATOM 513 N N . ILE A 1 71 ? -4.778 -9.500 4.108 1.00 97.00 71 ILE A N 1
ATOM 514 C CA . ILE A 1 71 ? -4.907 -10.137 5.431 1.00 97.00 71 ILE A CA 1
ATOM 515 C C . ILE A 1 71 ? -4.503 -9.166 6.546 1.00 97.00 71 ILE A C 1
ATOM 517 O O . ILE A 1 71 ? -5.212 -9.052 7.550 1.00 97.00 71 ILE A O 1
ATOM 521 N N . LEU A 1 72 ? -3.405 -8.428 6.365 1.00 96.62 72 LEU A N 1
ATOM 522 C CA . LEU A 1 72 ? -2.969 -7.402 7.311 1.00 96.62 72 LEU A CA 1
ATOM 523 C C . LEU A 1 72 ? -4.036 -6.309 7.468 1.00 96.62 72 LEU A C 1
ATOM 525 O O . LEU A 1 72 ? -4.384 -5.957 8.594 1.00 96.62 72 LEU A O 1
ATOM 529 N N . GLY A 1 73 ? -4.607 -5.822 6.363 1.00 93.56 73 GLY A N 1
ATOM 530 C CA . GLY A 1 73 ? -5.696 -4.842 6.381 1.00 93.56 73 GLY A CA 1
ATOM 531 C C . GLY A 1 73 ? -6.930 -5.334 7.144 1.00 93.56 73 GLY A C 1
ATOM 532 O O . GLY A 1 73 ? -7.446 -4.617 8.001 1.00 93.56 73 GLY A O 1
ATOM 533 N N . ILE A 1 74 ? -7.357 -6.579 6.905 1.00 93.62 74 ILE A N 1
ATOM 534 C CA . ILE A 1 74 ? -8.470 -7.210 7.639 1.00 93.62 74 ILE A CA 1
ATOM 535 C C . ILE A 1 74 ? -8.144 -7.321 9.130 1.00 93.62 74 ILE A C 1
ATOM 537 O O . ILE A 1 74 ? -9.002 -7.072 9.976 1.00 93.62 74 ILE A O 1
ATOM 541 N N . THR A 1 75 ? -6.908 -7.688 9.461 1.00 95.94 75 THR A N 1
ATOM 542 C CA . THR A 1 75 ? -6.459 -7.822 10.852 1.00 95.94 75 THR A CA 1
ATOM 543 C C . THR A 1 75 ? -6.502 -6.475 11.567 1.00 95.94 75 THR A C 1
ATOM 545 O O . THR A 1 75 ? -7.024 -6.388 12.676 1.00 95.94 75 THR A O 1
ATOM 548 N N . ILE A 1 76 ? -6.023 -5.412 10.918 1.00 94.19 76 ILE A N 1
ATOM 549 C CA . ILE A 1 76 ? -6.079 -4.044 11.447 1.00 94.19 76 ILE A CA 1
ATOM 550 C C . ILE A 1 76 ? -7.529 -3.608 11.669 1.00 94.19 76 ILE A C 1
ATOM 552 O O . ILE A 1 76 ? -7.847 -3.086 12.739 1.00 94.19 76 ILE A O 1
ATOM 556 N N . ASP A 1 77 ? -8.417 -3.846 10.699 1.00 91.94 77 ASP A N 1
ATOM 557 C CA . ASP A 1 77 ? -9.827 -3.486 10.849 1.00 91.94 77 ASP A CA 1
ATOM 558 C C . ASP A 1 77 ? -10.454 -4.224 12.036 1.00 91.94 77 ASP A C 1
ATOM 560 O O . ASP A 1 77 ? -10.943 -3.584 12.961 1.00 91.94 77 ASP A O 1
ATOM 564 N N . LYS A 1 78 ? -10.343 -5.554 12.095 1.00 92.31 78 LYS A N 1
ATOM 565 C CA . LYS A 1 78 ? -10.979 -6.355 13.154 1.00 92.31 78 LYS A CA 1
ATOM 566 C C . LYS A 1 78 ? -10.422 -6.102 14.551 1.00 92.31 78 LYS A C 1
ATOM 568 O O . LYS A 1 78 ? -11.177 -6.103 15.523 1.00 92.31 78 LYS A O 1
ATOM 573 N N . VAL A 1 79 ? -9.107 -5.933 14.675 1.00 93.62 79 VAL A N 1
ATOM 574 C CA . VAL A 1 79 ? -8.443 -5.821 15.983 1.00 93.62 79 VAL A CA 1
ATOM 575 C C . VAL A 1 79 ? -8.482 -4.391 16.510 1.00 93.62 79 VAL A C 1
ATOM 577 O O . VAL A 1 79 ? -8.602 -4.194 17.718 1.00 93.62 79 VAL A O 1
ATOM 580 N N . ALA A 1 80 ? -8.404 -3.390 15.632 1.00 91.38 80 ALA A N 1
ATOM 581 C CA . ALA A 1 80 ? -8.248 -2.003 16.050 1.00 91.38 80 ALA A CA 1
ATOM 582 C C . ALA A 1 80 ? -9.432 -1.105 15.682 1.00 91.38 80 ALA A C 1
ATOM 584 O O . ALA A 1 80 ? -9.953 -0.409 16.553 1.00 91.38 80 ALA A O 1
ATOM 585 N N . LEU A 1 81 ? -9.887 -1.110 14.426 1.00 89.94 81 LEU A N 1
ATOM 586 C CA . LEU A 1 81 ? -10.874 -0.126 13.951 1.00 89.94 81 LEU A CA 1
ATOM 587 C C . LEU A 1 81 ? -12.319 -0.521 14.274 1.00 89.94 81 LEU A C 1
ATOM 589 O O . LEU A 1 81 ? -13.101 0.294 14.771 1.00 89.94 81 LEU A O 1
ATOM 593 N N . GLU A 1 82 ? -12.680 -1.780 14.047 1.00 90.38 82 GLU A N 1
ATOM 594 C CA . GLU A 1 82 ? -14.005 -2.329 14.308 1.00 90.38 82 GLU A CA 1
ATOM 595 C C . GLU A 1 82 ? -14.413 -2.185 15.787 1.00 90.38 82 GLU A C 1
ATOM 597 O O . GLU A 1 82 ? -15.535 -1.726 16.035 1.00 90.38 82 GLU A O 1
ATOM 602 N N . PRO A 1 83 ? -13.553 -2.473 16.788 1.00 90.50 83 PRO A N 1
ATOM 603 C CA . PRO A 1 83 ? -13.900 -2.279 18.194 1.00 90.50 83 PRO A CA 1
ATOM 604 C C . PRO A 1 83 ? -14.145 -0.811 18.556 1.00 90.50 83 PRO A C 1
ATOM 606 O O . PRO A 1 83 ? -15.078 -0.520 19.306 1.00 90.50 83 PRO A O 1
ATOM 609 N N . LEU A 1 84 ? -13.352 0.117 18.010 1.00 89.75 84 LEU A N 1
ATOM 610 C CA . LEU A 1 84 ? -13.526 1.558 18.235 1.00 89.75 84 LEU A CA 1
ATOM 611 C C . LEU A 1 84 ? -14.844 2.059 17.639 1.00 89.75 84 LEU A C 1
ATOM 613 O O . LEU A 1 84 ? -15.576 2.815 18.284 1.00 89.75 84 LEU A O 1
ATOM 617 N N . ARG A 1 85 ? -15.195 1.568 16.445 1.00 87.19 85 ARG A N 1
ATOM 618 C CA . ARG A 1 85 ? -16.483 1.853 15.803 1.00 87.19 85 ARG A CA 1
ATOM 619 C C . ARG A 1 85 ? -17.653 1.303 16.620 1.00 87.19 85 ARG A C 1
ATOM 621 O O . ARG A 1 85 ? -18.608 2.033 16.877 1.00 87.19 85 ARG A O 1
ATOM 628 N N . LYS A 1 86 ? -17.574 0.051 17.086 1.00 88.62 86 LYS A N 1
ATOM 629 C CA . LYS A 1 86 ? -18.621 -0.575 17.921 1.00 88.62 86 LYS A CA 1
ATOM 630 C C . LYS A 1 86 ? -18.828 0.158 19.247 1.00 88.62 86 LYS A C 1
ATOM 632 O O . LYS A 1 86 ? -19.962 0.300 19.693 1.00 88.62 86 LYS A O 1
ATOM 637 N N . LYS A 1 87 ? -17.751 0.664 19.853 1.00 90.00 87 LYS A N 1
ATOM 638 C CA . LYS A 1 87 ? -17.795 1.442 21.101 1.00 90.00 87 LYS A CA 1
ATOM 639 C C . LYS A 1 87 ? -18.191 2.911 20.906 1.00 90.00 87 LYS A C 1
ATOM 641 O O . LYS A 1 87 ? -18.206 3.646 21.889 1.00 90.00 87 LYS A O 1
ATOM 646 N N . LYS A 1 88 ? -18.500 3.348 19.674 1.00 86.25 88 LYS A N 1
ATOM 647 C CA . LYS A 1 88 ? -18.796 4.752 19.324 1.00 86.25 88 LYS A CA 1
ATOM 648 C C . LYS A 1 88 ? -17.738 5.721 19.871 1.00 86.25 88 LYS A C 1
ATOM 650 O O . LYS A 1 88 ? -18.061 6.791 20.382 1.00 86.25 88 LYS A O 1
ATOM 655 N N . SER A 1 89 ? -16.471 5.313 19.811 1.00 87.25 89 SER A N 1
ATOM 656 C CA . SER A 1 89 ? -15.368 6.120 20.322 1.00 87.25 89 SER A CA 1
ATOM 657 C C . SER A 1 89 ? -15.196 7.411 19.507 1.00 87.25 89 SER A C 1
ATOM 659 O O . SER A 1 89 ? -15.523 7.433 18.318 1.00 87.25 89 SER A O 1
ATOM 661 N N . PRO A 1 90 ? -14.658 8.487 20.110 1.00 87.50 90 PRO A N 1
ATOM 662 C CA . PRO A 1 90 ? -14.385 9.727 19.390 1.00 87.50 90 PRO A CA 1
ATOM 663 C C . PRO A 1 90 ? -13.457 9.502 18.179 1.00 87.50 90 PRO A C 1
ATOM 665 O O . PRO A 1 90 ? -12.525 8.700 18.286 1.00 87.50 90 PRO A O 1
ATOM 668 N N . PRO A 1 91 ? -13.618 10.242 17.062 1.00 83.88 91 PRO A N 1
ATOM 669 C CA . PRO A 1 91 ? -12.791 10.068 15.858 1.00 83.88 91 PRO A CA 1
ATOM 670 C C . PRO A 1 91 ? -11.280 10.166 16.113 1.00 83.88 91 PRO A C 1
ATOM 672 O O . PRO A 1 91 ? -10.489 9.468 15.478 1.00 83.88 91 PRO A O 1
ATOM 675 N N . ILE A 1 92 ? -10.875 10.986 17.088 1.00 89.94 92 ILE A N 1
ATOM 676 C CA . ILE A 1 92 ? -9.470 11.152 17.472 1.00 89.94 92 ILE A CA 1
ATOM 677 C C . ILE A 1 92 ? -8.851 9.867 18.037 1.00 89.94 92 ILE A C 1
ATOM 679 O O . ILE A 1 92 ? -7.661 9.634 17.846 1.00 89.94 92 ILE A O 1
ATOM 683 N N . ALA A 1 93 ? -9.648 8.992 18.662 1.00 91.25 93 ALA A N 1
ATOM 684 C CA . ALA A 1 93 ? -9.168 7.700 19.145 1.00 91.25 93 ALA A CA 1
ATOM 685 C C . ALA A 1 93 ? -8.720 6.814 17.973 1.00 91.25 93 ALA A C 1
ATOM 687 O O . ALA A 1 93 ? -7.633 6.249 18.016 1.00 91.25 93 ALA A O 1
ATOM 688 N N . SER A 1 94 ? -9.497 6.771 16.882 1.00 89.31 94 SER A N 1
ATOM 689 C CA . SER A 1 94 ? -9.114 6.048 15.660 1.00 89.31 94 SER A CA 1
ATOM 690 C C . SER A 1 94 ? -7.853 6.622 15.019 1.00 89.31 94 SER A C 1
ATOM 692 O O . SER A 1 94 ? -7.012 5.874 14.520 1.00 89.31 94 SER A O 1
ATOM 694 N N . LEU A 1 95 ? -7.696 7.946 15.038 1.00 91.56 95 LEU A N 1
ATOM 695 C CA . LEU A 1 95 ? -6.499 8.605 14.523 1.00 91.56 95 LEU A CA 1
ATOM 696 C C . LEU A 1 95 ? -5.261 8.170 15.319 1.00 91.56 95 LEU A C 1
ATOM 698 O O . LEU A 1 95 ? -4.296 7.686 14.734 1.00 91.56 95 LEU A O 1
ATOM 702 N N . ILE A 1 96 ? -5.306 8.263 16.651 1.00 93.94 96 ILE A N 1
ATOM 703 C CA . ILE A 1 96 ? -4.189 7.867 17.523 1.00 93.94 96 ILE A CA 1
ATOM 704 C C . ILE A 1 96 ? -3.864 6.379 17.343 1.00 93.94 96 ILE A C 1
ATOM 706 O O . ILE A 1 96 ? -2.699 6.011 17.187 1.00 93.94 96 ILE A O 1
ATOM 710 N N . THR A 1 97 ? -4.885 5.521 17.303 1.00 94.38 97 THR A N 1
ATOM 711 C CA . THR A 1 97 ? -4.707 4.081 17.089 1.00 94.38 97 THR A CA 1
ATOM 712 C C . THR A 1 97 ? -4.059 3.778 15.740 1.00 94.38 97 THR A C 1
ATOM 714 O O . THR A 1 97 ? -3.122 2.986 15.683 1.00 94.38 97 THR A O 1
ATOM 717 N N . THR A 1 98 ? -4.498 4.421 14.656 1.00 93.62 98 THR A N 1
ATOM 718 C CA . THR A 1 98 ? -3.929 4.182 13.317 1.00 93.62 98 THR A CA 1
ATOM 719 C C . THR A 1 98 ? -2.503 4.704 13.180 1.00 93.62 98 THR A C 1
ATOM 721 O O . THR A 1 98 ? -1.695 4.049 12.524 1.00 93.62 98 THR A O 1
ATOM 724 N N . ILE A 1 99 ? -2.148 5.803 13.853 1.00 95.19 99 ILE A N 1
ATOM 725 C CA . ILE A 1 99 ? -0.750 6.253 13.969 1.00 95.19 99 ILE A CA 1
ATOM 726 C C . ILE A 1 99 ? 0.087 5.214 14.723 1.00 95.19 99 ILE A C 1
ATOM 728 O O . ILE A 1 99 ? 1.166 4.840 14.262 1.00 95.19 99 ILE A O 1
ATOM 732 N N . GLY A 1 100 ? -0.419 4.700 15.848 1.00 96.56 100 GLY A N 1
ATOM 733 C CA . GLY A 1 100 ? 0.249 3.640 16.606 1.00 96.56 100 GLY A CA 1
ATOM 734 C C . GLY A 1 100 ? 0.508 2.397 15.753 1.00 96.56 100 GLY A C 1
ATOM 735 O O . GLY A 1 100 ? 1.630 1.899 15.708 1.00 96.56 100 GLY A O 1
ATOM 736 N N . ILE A 1 101 ? -0.497 1.949 14.999 1.00 96.50 101 ILE A N 1
ATOM 737 C CA . ILE A 1 101 ? -0.383 0.816 14.069 1.00 96.50 101 ILE A CA 1
ATOM 738 C C . ILE A 1 101 ? 0.620 1.108 12.953 1.00 96.50 101 ILE A C 1
ATOM 740 O O . ILE A 1 101 ? 1.452 0.255 12.651 1.00 96.50 101 ILE A O 1
ATOM 744 N N . SER A 1 102 ? 0.580 2.309 12.370 1.00 96.00 102 SER A N 1
ATOM 745 C CA . SER A 1 102 ? 1.545 2.737 11.353 1.00 96.00 102 SER A CA 1
ATOM 746 C C . SER A 1 102 ? 2.980 2.607 11.860 1.00 96.00 102 SER A C 1
ATOM 748 O O . SER A 1 102 ? 3.829 2.041 11.170 1.00 96.00 102 SER A O 1
ATOM 750 N N . ASN A 1 103 ? 3.240 3.073 13.083 1.00 96.56 103 ASN A N 1
ATOM 751 C CA . ASN A 1 103 ? 4.555 2.986 13.709 1.00 96.56 103 ASN A CA 1
ATOM 752 C C . ASN A 1 103 ? 4.950 1.539 14.005 1.00 96.56 103 ASN A C 1
ATOM 754 O O . ASN A 1 103 ? 6.091 1.169 13.753 1.00 96.56 103 ASN A O 1
ATOM 758 N N . ILE A 1 104 ? 4.027 0.707 14.496 1.00 97.19 104 ILE A N 1
ATOM 759 C CA . ILE A 1 104 ? 4.296 -0.716 14.747 1.00 97.19 104 ILE A CA 1
ATOM 760 C C . ILE A 1 104 ? 4.703 -1.412 13.447 1.00 97.19 104 ILE A C 1
ATOM 762 O O . ILE A 1 104 ? 5.765 -2.022 13.400 1.00 97.19 104 ILE A O 1
ATOM 766 N N . ILE A 1 105 ? 3.908 -1.282 12.382 1.00 96.81 105 ILE A N 1
ATOM 767 C CA . ILE A 1 105 ? 4.200 -1.915 11.087 1.00 96.81 105 ILE A CA 1
ATOM 768 C C . ILE A 1 105 ? 5.532 -1.408 10.535 1.00 96.81 105 ILE A C 1
ATOM 770 O O . ILE A 1 105 ? 6.378 -2.209 10.155 1.00 96.81 105 ILE A O 1
ATOM 774 N N . THR A 1 106 ? 5.741 -0.090 10.534 1.00 96.00 106 THR A N 1
ATOM 775 C CA . THR A 1 106 ? 6.974 0.515 10.011 1.00 96.00 106 THR A CA 1
ATOM 776 C C . THR A 1 106 ? 8.202 0.037 10.788 1.00 96.00 106 THR A C 1
ATOM 778 O O . THR A 1 106 ? 9.190 -0.364 10.181 1.00 96.00 106 THR A O 1
ATOM 781 N N . ASN A 1 107 ? 8.138 0.005 12.121 1.00 96.50 107 ASN A N 1
ATOM 782 C CA . ASN A 1 107 ? 9.250 -0.473 12.941 1.00 96.50 107 ASN A CA 1
ATOM 783 C C . ASN A 1 107 ? 9.489 -1.976 12.769 1.00 96.50 107 ASN A C 1
ATOM 785 O O . ASN A 1 107 ? 10.641 -2.393 12.731 1.00 96.50 107 ASN A O 1
ATOM 789 N N . LEU A 1 108 ? 8.438 -2.788 12.620 1.00 96.69 108 LEU A N 1
ATOM 790 C CA . LEU A 1 108 ? 8.596 -4.213 12.316 1.00 96.69 108 LEU A CA 1
ATOM 791 C C . LEU A 1 108 ? 9.290 -4.415 10.966 1.00 96.69 108 LEU A C 1
ATOM 793 O O . LEU A 1 108 ? 10.222 -5.210 10.886 1.00 96.69 108 LEU A O 1
ATOM 797 N N . LEU A 1 109 ? 8.899 -3.666 9.929 1.00 95.50 109 LEU A N 1
ATOM 798 C CA . LEU A 1 109 ? 9.585 -3.701 8.635 1.00 95.50 109 LEU A CA 1
ATOM 799 C C . LEU A 1 109 ? 11.067 -3.344 8.788 1.00 95.50 109 LEU A C 1
ATOM 801 O O . LEU A 1 109 ? 11.911 -4.076 8.288 1.00 95.50 109 LEU A O 1
ATOM 805 N N . ILE A 1 110 ? 11.392 -2.297 9.550 1.00 95.00 110 ILE A N 1
ATOM 806 C CA . ILE A 1 110 ? 12.786 -1.903 9.798 1.00 95.00 110 ILE A CA 1
ATOM 807 C C . ILE A 1 110 ? 13.565 -2.994 10.548 1.00 95.00 110 ILE A C 1
ATOM 809 O O . ILE A 1 110 ? 14.706 -3.277 10.191 1.00 95.00 110 ILE A O 1
ATOM 813 N N . ILE A 1 111 ? 12.969 -3.622 11.565 1.00 96.19 111 ILE A N 1
ATOM 814 C CA . ILE A 1 111 ? 13.620 -4.681 12.353 1.00 96.19 111 ILE A CA 1
ATOM 815 C C . ILE A 1 111 ? 13.929 -5.906 11.484 1.00 96.19 111 ILE A C 1
ATOM 817 O O . ILE A 1 111 ? 15.008 -6.481 11.608 1.00 96.19 111 ILE A O 1
ATOM 821 N N . PHE A 1 112 ? 12.997 -6.314 10.619 1.00 94.12 112 PHE A N 1
ATOM 822 C CA . PHE A 1 112 ? 13.145 -7.540 9.829 1.00 94.12 112 PHE A CA 1
ATOM 823 C C . PHE A 1 112 ? 13.862 -7.342 8.489 1.00 94.12 112 PHE A C 1
ATOM 825 O O . PHE A 1 112 ? 14.519 -8.267 8.017 1.00 94.12 112 PHE A O 1
ATOM 832 N N . LEU A 1 113 ? 13.721 -6.175 7.859 1.00 92.19 113 LEU A N 1
ATOM 833 C CA . LEU A 1 113 ? 14.174 -5.918 6.485 1.00 92.19 113 LEU A CA 1
ATOM 834 C C . LEU A 1 113 ? 15.253 -4.832 6.393 1.00 92.19 113 LEU A C 1
ATOM 836 O O . LEU A 1 113 ? 15.871 -4.677 5.340 1.00 92.19 113 LEU A O 1
ATOM 840 N N . GLY A 1 114 ? 15.513 -4.123 7.493 1.00 91.88 114 GLY A N 1
ATOM 841 C CA . GLY A 1 114 ? 16.464 -3.020 7.564 1.00 91.88 114 GLY A CA 1
ATOM 842 C C . GLY A 1 114 ? 15.841 -1.658 7.244 1.00 91.88 114 GLY A C 1
ATOM 843 O O . GLY A 1 114 ? 14.703 -1.544 6.795 1.00 91.88 114 GLY A O 1
ATOM 844 N N . SER A 1 115 ? 16.604 -0.595 7.501 1.00 90.19 115 SER A N 1
ATOM 845 C CA . SER A 1 115 ? 16.219 0.800 7.231 1.00 90.19 115 SER A CA 1
ATOM 846 C C . SER A 1 115 ? 16.781 1.346 5.913 1.00 90.19 115 SER A C 1
ATOM 848 O O . SER A 1 115 ? 16.530 2.502 5.563 1.00 90.19 115 SER A O 1
ATOM 850 N N . GLU A 1 116 ? 17.565 0.544 5.189 1.00 88.19 116 GLU A N 1
ATOM 851 C CA . GLU A 1 116 ? 18.196 0.972 3.947 1.00 88.19 116 GLU A CA 1
ATOM 852 C C . GLU A 1 116 ? 17.188 1.065 2.802 1.00 88.19 116 GLU A C 1
ATOM 854 O O . GLU A 1 116 ? 16.286 0.241 2.655 1.00 88.19 116 GLU A O 1
ATOM 859 N N . LYS A 1 117 ? 17.367 2.069 1.939 1.00 84.19 117 LYS A N 1
ATOM 860 C CA . LYS A 1 117 ? 16.575 2.180 0.714 1.00 84.19 117 LYS A CA 1
ATOM 861 C C . LYS A 1 117 ? 17.015 1.101 -0.262 1.00 84.19 117 LYS A C 1
ATOM 863 O O . LYS A 1 117 ? 18.158 1.102 -0.714 1.00 84.19 117 LYS A O 1
ATOM 868 N N . ARG A 1 118 ? 16.087 0.226 -0.634 1.00 82.31 118 ARG A N 1
ATOM 869 C CA . ARG A 1 118 ? 16.332 -0.829 -1.614 1.00 82.31 118 ARG A CA 1
ATOM 870 C C . ARG A 1 118 ? 15.635 -0.497 -2.925 1.00 82.31 118 ARG A C 1
ATOM 872 O O . ARG A 1 118 ? 14.465 -0.122 -2.943 1.00 82.31 118 ARG A O 1
ATOM 879 N N . ASN A 1 119 ? 16.360 -0.640 -4.030 1.00 82.69 119 ASN A N 1
ATOM 880 C CA . ASN A 1 119 ? 15.767 -0.495 -5.353 1.00 82.69 119 ASN A CA 1
ATOM 881 C C . ASN A 1 119 ? 14.951 -1.745 -5.673 1.00 82.69 119 ASN A C 1
ATOM 883 O O . ASN A 1 119 ? 15.446 -2.868 -5.550 1.00 82.69 119 ASN A O 1
ATOM 887 N N . PHE A 1 120 ? 13.707 -1.545 -6.098 1.00 81.62 120 PHE A N 1
ATOM 888 C CA . PHE A 1 120 ? 12.871 -2.645 -6.553 1.00 81.62 120 PHE A CA 1
ATOM 889 C C . PHE A 1 120 ? 13.462 -3.223 -7.852 1.00 81.62 120 PHE A C 1
ATOM 891 O O . PHE A 1 120 ? 13.850 -2.443 -8.728 1.00 81.62 120 PHE A O 1
ATOM 898 N N . PRO A 1 121 ? 13.564 -4.557 -7.998 1.00 77.69 121 PRO A N 1
ATOM 899 C CA . PRO A 1 121 ? 14.133 -5.162 -9.199 1.00 77.69 121 PRO A CA 1
ATOM 900 C C . PRO A 1 121 ? 13.340 -4.760 -10.449 1.00 77.69 121 PRO A C 1
ATOM 902 O O . PRO A 1 121 ? 12.117 -4.619 -10.404 1.00 77.69 121 PRO A O 1
ATOM 905 N N . SER A 1 122 ? 14.033 -4.589 -11.578 1.00 74.81 122 SER A N 1
ATOM 906 C CA . SER A 1 122 ? 13.387 -4.256 -12.851 1.00 74.81 122 SER A CA 1
ATOM 907 C C . SER A 1 122 ? 12.559 -5.441 -13.350 1.00 74.81 122 SER A C 1
ATOM 909 O O . SER A 1 122 ? 13.077 -6.392 -13.929 1.00 74.81 122 SER A O 1
ATOM 911 N N . VAL A 1 123 ? 11.254 -5.396 -13.085 1.00 71.56 123 VAL A N 1
ATOM 912 C CA . VAL A 1 123 ? 10.304 -6.458 -13.445 1.00 71.56 123 VAL A CA 1
ATOM 913 C C . VAL A 1 123 ? 9.958 -6.444 -14.938 1.00 71.56 123 VAL A C 1
ATOM 915 O O . VAL A 1 123 ? 9.733 -7.495 -15.531 1.00 71.56 123 VAL A O 1
ATOM 918 N N . PHE A 1 124 ? 9.912 -5.258 -15.549 1.00 68.69 124 PHE A N 1
ATOM 919 C CA . PHE A 1 124 ? 9.403 -5.055 -16.912 1.00 68.69 124 PHE A CA 1
ATOM 920 C C . PHE A 1 124 ? 10.500 -4.684 -17.928 1.00 68.69 124 PHE A C 1
ATOM 922 O O . PHE A 1 124 ? 10.193 -4.349 -19.070 1.00 68.69 124 PHE A O 1
ATOM 929 N N . GLY A 1 125 ? 11.774 -4.770 -17.524 1.00 66.12 125 GLY A N 1
ATOM 930 C CA . GLY A 1 125 ? 12.938 -4.366 -18.316 1.00 66.12 125 GLY A CA 1
ATOM 931 C C . GLY A 1 125 ? 13.259 -2.871 -18.199 1.00 66.12 125 GLY A C 1
ATOM 932 O O . GLY A 1 125 ? 12.424 -2.062 -17.813 1.00 66.12 125 GLY A O 1
ATOM 933 N N . GLU A 1 126 ? 14.488 -2.479 -18.537 1.00 68.25 126 GLU A N 1
ATOM 934 C CA . GLU A 1 126 ? 14.947 -1.073 -18.501 1.00 68.25 126 GLU A CA 1
ATOM 935 C C . GLU A 1 126 ? 14.670 -0.317 -19.818 1.00 68.25 126 GLU A C 1
ATOM 937 O O . GLU A 1 126 ? 15.269 0.713 -20.125 1.00 68.25 126 GLU A O 1
ATOM 942 N N . GLY A 1 127 ? 13.743 -0.836 -20.626 1.00 72.25 127 GLY A N 1
ATOM 943 C CA . GLY A 1 127 ? 13.429 -0.304 -21.945 1.00 72.25 127 GLY A CA 1
ATOM 944 C C . GLY A 1 127 ? 12.716 1.048 -21.899 1.00 72.25 127 GLY A C 1
ATOM 945 O O . GLY A 1 127 ? 11.883 1.324 -21.032 1.00 72.25 127 GLY A O 1
ATOM 946 N N . THR A 1 128 ? 13.008 1.885 -22.889 1.00 79.62 128 THR A N 1
ATOM 947 C CA . THR A 1 128 ? 12.292 3.137 -23.141 1.00 79.62 128 THR A CA 1
ATOM 948 C C . THR A 1 128 ? 11.652 3.064 -24.519 1.00 79.62 128 THR A C 1
ATOM 950 O O . THR A 1 128 ? 12.318 2.734 -25.498 1.00 79.62 128 THR A O 1
ATOM 953 N N . VAL A 1 129 ? 10.363 3.381 -24.602 1.00 81.62 129 VAL A N 1
ATOM 954 C CA . VAL A 1 129 ? 9.631 3.500 -25.864 1.00 81.62 129 VAL A CA 1
ATOM 955 C C . VAL A 1 129 ? 9.598 4.971 -26.259 1.00 81.62 129 VAL A C 1
ATOM 957 O O . VAL A 1 129 ? 9.266 5.836 -25.449 1.00 81.62 129 VAL A O 1
ATOM 960 N N . MET A 1 130 ? 9.951 5.277 -27.506 1.00 79.19 130 MET A N 1
ATOM 961 C CA . MET A 1 130 ? 9.855 6.639 -28.027 1.00 79.19 130 MET A CA 1
ATOM 962 C C . MET A 1 130 ? 8.433 6.920 -28.512 1.00 79.19 130 MET A C 1
ATOM 964 O O . MET A 1 130 ? 8.005 6.399 -29.541 1.00 79.19 130 MET A O 1
ATOM 968 N N . LEU A 1 131 ? 7.703 7.776 -27.794 1.00 74.56 131 LEU A N 1
ATOM 969 C CA . LEU A 1 131 ? 6.432 8.322 -28.262 1.00 74.56 131 LEU A CA 1
ATOM 970 C C . LEU A 1 131 ? 6.727 9.604 -29.057 1.00 74.56 131 LEU A C 1
ATOM 972 O O . LEU A 1 131 ? 6.784 10.715 -28.521 1.00 74.56 131 LEU A O 1
ATOM 976 N N . GLY A 1 132 ? 7.030 9.441 -30.346 1.00 79.00 132 GLY A N 1
ATOM 977 C CA . GLY A 1 132 ? 7.532 10.531 -31.185 1.00 79.00 132 GLY A CA 1
ATOM 978 C C . GLY A 1 132 ? 8.918 10.998 -30.727 1.00 79.00 132 GLY A C 1
ATOM 979 O O . GLY A 1 132 ? 9.895 10.276 -30.887 1.00 79.00 132 GLY A O 1
ATOM 980 N N . LYS A 1 133 ? 9.013 12.207 -30.152 1.00 77.62 133 LYS A N 1
ATOM 981 C CA . LYS A 1 133 ? 10.269 12.783 -29.617 1.00 77.62 133 LYS A CA 1
ATOM 982 C C . LYS A 1 133 ? 10.434 12.611 -28.100 1.00 77.62 133 LYS A C 1
ATOM 984 O O . LYS A 1 133 ? 11.409 13.111 -27.541 1.00 77.62 133 LYS A O 1
ATOM 989 N N . PHE A 1 134 ? 9.480 11.965 -27.430 1.00 78.75 134 PHE A N 1
ATOM 990 C CA . PHE A 1 134 ? 9.445 11.865 -25.972 1.00 78.75 134 PHE A CA 1
ATOM 991 C C . PHE A 1 134 ? 9.761 10.435 -25.516 1.00 78.75 134 PHE A C 1
ATOM 993 O O . PHE A 1 134 ? 9.010 9.517 -25.856 1.00 78.75 134 PHE A O 1
ATOM 1000 N N . PRO A 1 135 ? 10.860 10.216 -24.772 1.00 81.44 135 PRO A N 1
ATOM 1001 C CA . PRO A 1 135 ? 11.154 8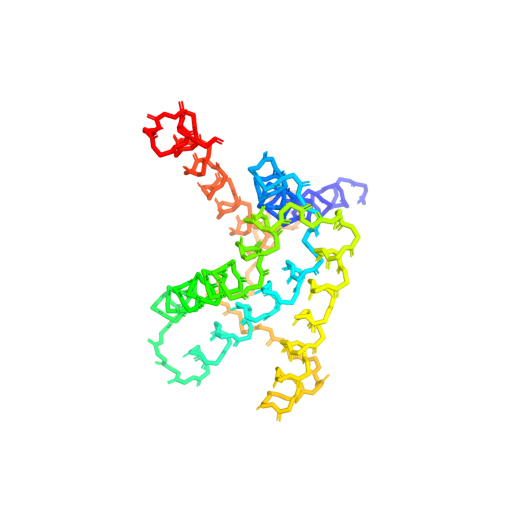.915 -24.184 1.00 81.44 135 PRO A CA 1
ATOM 1002 C C . PRO A 1 135 ? 10.178 8.610 -23.040 1.00 81.44 135 PRO A C 1
ATOM 1004 O O . PRO A 1 135 ? 10.073 9.391 -22.093 1.00 81.44 135 PRO A O 1
ATOM 1007 N N . ILE A 1 136 ? 9.486 7.471 -23.106 1.00 82.75 136 ILE A N 1
ATOM 1008 C CA . ILE A 1 136 ? 8.614 6.963 -22.038 1.00 82.75 136 ILE A CA 1
ATOM 1009 C C . ILE A 1 136 ? 9.174 5.631 -21.544 1.00 82.75 136 ILE A C 1
ATOM 1011 O O . ILE A 1 136 ? 9.382 4.706 -22.330 1.00 82.75 136 ILE A O 1
ATOM 1015 N N . SER A 1 137 ? 9.427 5.521 -20.240 1.00 85.00 137 SER A N 1
ATOM 1016 C CA . SER A 1 137 ? 9.920 4.271 -19.650 1.00 85.00 137 SER A CA 1
ATOM 1017 C C . SER A 1 137 ? 8.835 3.194 -19.697 1.00 85.00 137 SER A C 1
ATOM 1019 O O . SER A 1 137 ? 7.665 3.477 -19.425 1.00 85.00 137 SER A O 1
ATOM 1021 N N . ILE A 1 138 ? 9.212 1.943 -19.970 1.00 84.75 138 ILE A N 1
ATOM 1022 C CA . ILE A 1 138 ? 8.281 0.808 -19.911 1.00 84.75 138 ILE A CA 1
ATOM 1023 C C . ILE A 1 138 ? 7.598 0.701 -18.539 1.00 84.75 138 ILE A C 1
ATOM 1025 O O . ILE A 1 138 ? 6.410 0.400 -18.464 1.00 84.75 138 ILE A O 1
ATOM 1029 N N . THR A 1 139 ? 8.297 1.065 -17.459 1.00 82.25 139 THR A N 1
ATOM 1030 C CA . THR A 1 139 ? 7.737 1.131 -16.104 1.00 82.25 139 THR A CA 1
ATOM 1031 C C . THR A 1 139 ? 6.601 2.146 -16.010 1.00 82.25 139 THR A C 1
ATOM 1033 O O . THR A 1 139 ? 5.588 1.857 -15.385 1.00 82.25 139 THR A O 1
ATOM 1036 N N . GLN A 1 140 ? 6.714 3.308 -16.664 1.00 82.75 140 GLN A N 1
ATOM 1037 C CA . GLN A 1 140 ? 5.647 4.318 -16.679 1.00 82.75 140 GLN A CA 1
ATOM 1038 C C . GLN A 1 140 ? 4.419 3.822 -17.447 1.00 82.75 140 GLN A C 1
ATOM 1040 O O . GLN A 1 140 ? 3.292 4.018 -16.996 1.00 82.75 140 GLN A O 1
ATOM 1045 N N . ILE A 1 141 ? 4.631 3.138 -18.576 1.00 85.50 141 ILE A N 1
ATOM 1046 C CA . ILE A 1 141 ? 3.546 2.523 -19.356 1.00 85.50 141 ILE A CA 1
ATOM 1047 C C . ILE A 1 141 ? 2.854 1.439 -18.524 1.00 85.50 141 ILE A C 1
ATOM 1049 O O . ILE A 1 141 ? 1.629 1.407 -18.442 1.00 85.50 141 ILE A O 1
ATOM 1053 N N . MET A 1 142 ? 3.619 0.582 -17.851 1.00 84.75 142 MET A N 1
ATOM 1054 C CA . MET A 1 142 ? 3.057 -0.466 -16.999 1.00 84.75 142 MET A CA 1
ATOM 1055 C C . MET A 1 142 ? 2.325 0.108 -15.787 1.00 84.75 142 MET A C 1
ATOM 1057 O O . MET A 1 142 ? 1.222 -0.340 -15.485 1.00 84.75 142 MET A O 1
ATOM 1061 N N . MET A 1 143 ? 2.871 1.140 -15.137 1.00 84.62 143 MET A N 1
ATOM 1062 C CA . MET A 1 143 ? 2.172 1.867 -14.075 1.00 84.62 143 MET A CA 1
ATOM 1063 C C . MET A 1 143 ? 0.840 2.428 -14.572 1.00 84.62 143 MET A C 1
ATOM 1065 O O . MET A 1 143 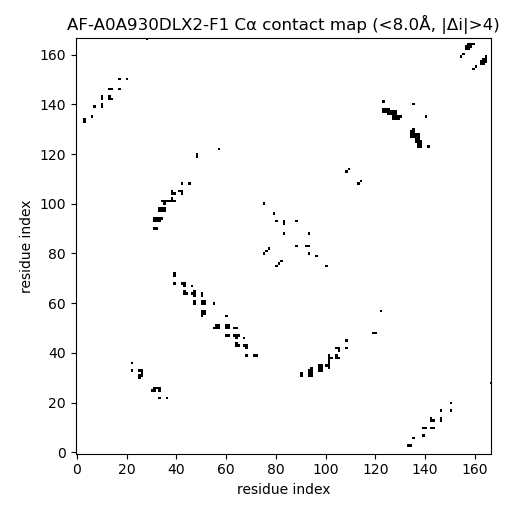? -0.166 2.261 -13.885 1.00 84.62 143 MET A O 1
ATOM 1069 N N . PHE A 1 144 ? 0.809 3.033 -15.764 1.00 85.25 144 PHE A N 1
ATOM 1070 C CA . PHE A 1 144 ? -0.422 3.527 -16.386 1.00 85.25 144 PHE A CA 1
ATOM 1071 C C . PHE A 1 144 ? -1.443 2.399 -16.559 1.00 85.25 144 PHE A C 1
ATOM 1073 O O . PHE A 1 144 ? -2.561 2.486 -16.050 1.00 85.25 144 PHE A O 1
ATOM 1080 N N . VAL A 1 145 ? -1.046 1.322 -17.243 1.00 88.62 145 VAL A N 1
ATOM 1081 C CA . VAL A 1 145 ? -1.941 0.210 -17.590 1.00 88.62 145 VAL A CA 1
ATOM 1082 C C . VAL A 1 145 ? -2.491 -0.456 -16.333 1.00 88.62 145 VAL A C 1
ATOM 1084 O O . VAL A 1 145 ? -3.702 -0.637 -16.219 1.00 88.62 145 VAL A O 1
ATOM 1087 N N . VAL A 1 146 ? -1.626 -0.768 -15.365 1.00 87.69 146 VAL A N 1
ATOM 1088 C CA . VAL A 1 146 ? -2.029 -1.398 -14.101 1.00 87.69 146 VAL A CA 1
ATOM 1089 C C . VAL A 1 146 ? -2.933 -0.470 -13.291 1.00 87.69 146 VAL A C 1
ATOM 1091 O O . VAL A 1 146 ? -3.939 -0.931 -12.758 1.00 87.69 146 VAL A O 1
ATOM 1094 N N . SER A 1 147 ? -2.638 0.832 -13.236 1.00 87.00 147 SER A N 1
ATOM 1095 C CA . SER A 1 147 ? -3.468 1.787 -12.493 1.00 87.00 147 SER A CA 1
ATOM 1096 C C . SER A 1 147 ? -4.865 1.908 -13.076 1.00 87.00 147 SER A C 1
ATOM 1098 O O . SER A 1 147 ? -5.844 1.794 -12.341 1.00 87.00 147 SER A O 1
ATOM 1100 N N . VAL A 1 148 ? -4.972 2.079 -14.395 1.00 88.56 148 VAL A N 1
ATOM 1101 C CA . VAL A 1 148 ? -6.267 2.170 -15.080 1.00 88.56 148 VAL A CA 1
ATOM 1102 C C . VAL A 1 148 ? -7.052 0.869 -14.926 1.00 88.56 148 VAL A C 1
ATOM 1104 O O . VAL A 1 148 ? -8.246 0.909 -14.634 1.00 88.56 148 VAL A O 1
ATOM 1107 N N . LEU A 1 149 ? -6.389 -0.282 -15.064 1.00 91.44 149 LEU A N 1
ATOM 1108 C CA . LEU A 1 149 ? -7.021 -1.590 -14.914 1.00 91.44 149 LEU A CA 1
ATOM 1109 C C . LEU A 1 149 ? -7.554 -1.796 -13.490 1.00 91.44 149 LEU A C 1
ATOM 1111 O O . LEU A 1 149 ? -8.722 -2.1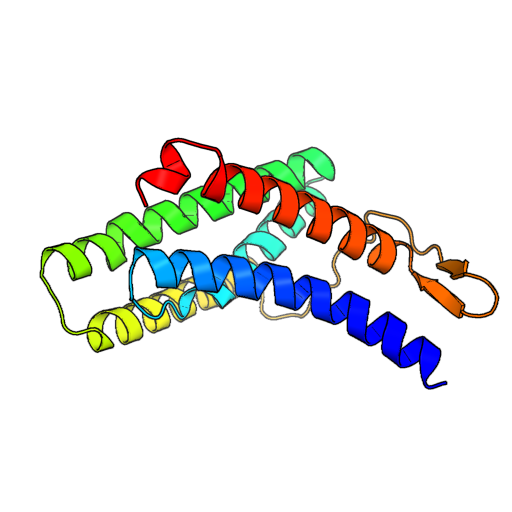42 -13.325 1.00 91.44 149 LEU A O 1
ATOM 1115 N N . LEU A 1 150 ? -6.742 -1.538 -12.461 1.00 88.38 150 LEU A N 1
ATOM 1116 C CA . LEU A 1 150 ? -7.157 -1.695 -11.064 1.00 88.38 150 LEU A CA 1
ATOM 1117 C C . LEU A 1 150 ? -8.244 -0.692 -10.669 1.00 88.38 150 LEU A C 1
ATOM 1119 O O . LEU A 1 150 ? -9.210 -1.082 -10.015 1.00 88.38 150 LEU A O 1
ATOM 1123 N N . MET A 1 151 ? -8.140 0.570 -11.099 1.00 86.12 151 MET A N 1
ATOM 1124 C CA . MET A 1 151 ? -9.205 1.559 -10.899 1.00 86.12 151 MET A CA 1
ATOM 1125 C C . MET A 1 151 ? -10.501 1.129 -11.588 1.00 86.12 151 MET A C 1
ATOM 1127 O O . MET A 1 151 ? -11.564 1.230 -10.983 1.00 86.12 151 MET A O 1
ATOM 1131 N N . GLY A 1 152 ? -10.427 0.618 -12.820 1.00 88.88 152 GLY A N 1
ATOM 1132 C CA . GLY A 1 152 ? -11.588 0.119 -13.556 1.00 88.88 152 GLY A CA 1
ATOM 1133 C C . GLY A 1 152 ? -12.260 -1.064 -12.858 1.00 88.88 152 GLY A C 1
ATOM 1134 O O . GLY A 1 152 ? -13.478 -1.055 -12.674 1.00 88.88 152 GLY A O 1
ATOM 1135 N N . ILE A 1 153 ? -11.473 -2.045 -12.399 1.00 89.31 153 ILE A N 1
ATOM 1136 C CA . ILE A 1 153 ? -11.970 -3.186 -11.612 1.00 89.31 153 ILE A CA 1
ATOM 1137 C C . ILE A 1 153 ? -12.636 -2.698 -10.326 1.00 89.31 153 ILE A C 1
ATOM 1139 O O . ILE A 1 153 ? -13.752 -3.107 -10.010 1.00 89.31 153 ILE A O 1
ATOM 1143 N N . LEU A 1 154 ? -11.975 -1.808 -9.591 1.00 85.69 154 LEU A N 1
ATOM 1144 C CA . LEU A 1 154 ? -12.482 -1.289 -8.328 1.00 85.69 154 LEU A CA 1
ATOM 1145 C C . LEU A 1 154 ? -13.778 -0.498 -8.522 1.00 85.69 154 LEU A C 1
ATOM 1147 O O . LEU A 1 154 ? -14.744 -0.712 -7.794 1.00 85.69 154 LEU A O 1
ATOM 1151 N N . MET A 1 155 ? -13.834 0.354 -9.544 1.00 84.62 155 MET A N 1
ATOM 1152 C CA . MET A 1 155 ? -15.032 1.104 -9.915 1.00 84.62 155 MET A CA 1
ATOM 1153 C C . MET A 1 155 ? -16.182 0.160 -10.286 1.00 84.62 155 MET A C 1
ATOM 1155 O O . MET A 1 155 ? -17.310 0.350 -9.832 1.00 84.62 155 MET A O 1
ATOM 1159 N N . PHE A 1 156 ? -15.906 -0.891 -11.060 1.00 87.50 156 PHE A N 1
ATOM 1160 C CA . PHE A 1 156 ? -16.899 -1.914 -11.375 1.00 87.50 156 PHE A CA 1
ATOM 1161 C C . PHE A 1 156 ? -17.412 -2.611 -10.108 1.00 87.50 156 PHE A C 1
ATOM 1163 O O . PHE A 1 156 ? -18.622 -2.736 -9.927 1.00 87.50 156 PHE A O 1
ATOM 1170 N N . ILE A 1 157 ? -16.522 -3.004 -9.193 1.00 86.50 157 ILE A N 1
ATOM 1171 C CA . ILE A 1 157 ? -16.915 -3.628 -7.925 1.00 86.50 157 ILE A CA 1
ATOM 1172 C C . ILE A 1 157 ? -17.812 -2.684 -7.118 1.00 86.50 157 ILE A C 1
ATOM 1174 O O . ILE A 1 157 ? -18.903 -3.083 -6.713 1.00 86.50 157 ILE A O 1
ATOM 1178 N N . VAL A 1 158 ? -17.406 -1.430 -6.936 1.00 83.62 158 VAL A N 1
ATOM 1179 C CA . VAL A 1 158 ? -18.144 -0.456 -6.120 1.00 83.62 158 VAL A CA 1
ATOM 1180 C C . VAL A 1 158 ? -19.521 -0.139 -6.715 1.00 83.62 158 VAL A C 1
ATOM 1182 O O . VAL A 1 158 ? -20.522 -0.201 -6.009 1.00 83.62 158 VAL A O 1
ATOM 1185 N N . PHE A 1 159 ? -19.604 0.154 -8.015 1.00 82.56 159 PHE A N 1
ATOM 1186 C CA . PHE A 1 159 ? -20.849 0.652 -8.619 1.00 82.56 159 PHE A CA 1
ATOM 1187 C C . PHE A 1 159 ? -21.752 -0.429 -9.223 1.00 82.56 159 PHE A C 1
ATOM 1189 O O . PHE A 1 159 ? -22.922 -0.153 -9.494 1.00 82.56 159 PHE A O 1
ATOM 1196 N N . LYS A 1 160 ? -21.241 -1.635 -9.498 1.00 85.25 160 LYS A N 1
ATOM 1197 C CA . LYS A 1 160 ? -22.007 -2.698 -10.179 1.00 85.25 160 LYS A CA 1
ATOM 1198 C C . LYS A 1 160 ? -22.195 -3.967 -9.356 1.00 85.25 160 LYS A C 1
ATOM 1200 O O . LYS A 1 160 ? -23.007 -4.799 -9.757 1.00 85.25 160 LYS A O 1
ATOM 1205 N N . THR A 1 161 ? -21.506 -4.144 -8.226 1.00 87.75 161 THR A N 1
ATOM 1206 C CA . THR A 1 161 ? -21.682 -5.349 -7.396 1.00 87.75 161 THR A CA 1
ATOM 1207 C C . THR A 1 161 ? -22.512 -5.080 -6.148 1.00 87.75 161 THR A C 1
ATOM 1209 O O . THR A 1 161 ? -22.536 -3.977 -5.608 1.00 87.75 161 THR A O 1
ATOM 1212 N N . LYS A 1 162 ? -23.171 -6.135 -5.650 1.00 75.56 162 LYS A N 1
ATOM 1213 C CA . LYS A 1 162 ? -23.952 -6.087 -4.404 1.00 75.56 162 LYS A CA 1
ATOM 1214 C C . LYS A 1 162 ? -23.098 -5.715 -3.189 1.00 75.56 162 LYS A C 1
ATOM 1216 O O . LYS A 1 162 ? -23.620 -5.115 -2.262 1.00 75.56 162 LYS A O 1
ATOM 1221 N N . ILE A 1 163 ? -21.808 -6.068 -3.206 1.00 74.19 163 ILE A N 1
ATOM 1222 C CA . ILE A 1 163 ? -20.857 -5.739 -2.137 1.00 74.19 163 ILE A CA 1
ATOM 1223 C C . ILE A 1 163 ? -20.662 -4.222 -2.074 1.00 74.19 163 ILE A C 1
ATOM 1225 O O . ILE A 1 163 ? -20.757 -3.651 -0.997 1.00 74.19 163 ILE A O 1
ATOM 1229 N N . GLY A 1 164 ? -20.451 -3.576 -3.224 1.00 65.69 164 GLY A N 1
ATOM 1230 C CA . GLY A 1 164 ? -20.271 -2.127 -3.308 1.00 65.69 164 GLY A CA 1
ATOM 1231 C C . GLY A 1 164 ? -21.538 -1.321 -3.016 1.00 65.69 164 GLY A C 1
ATOM 1232 O O . GLY A 1 164 ? -21.463 -0.285 -2.374 1.00 65.69 164 GLY A O 1
ATOM 1233 N N . LEU A 1 165 ? -22.709 -1.825 -3.413 1.00 66.38 165 LEU A N 1
ATOM 1234 C CA . LEU A 1 165 ? -24.002 -1.181 -3.134 1.00 66.38 165 LEU A CA 1
ATOM 1235 C C . LEU A 1 165 ? -24.448 -1.278 -1.664 1.00 66.38 165 LEU A C 1
ATOM 1237 O O . LEU A 1 165 ? -25.356 -0.557 -1.262 1.00 66.38 165 LEU A O 1
ATOM 1241 N N . ALA A 1 166 ? -23.865 -2.1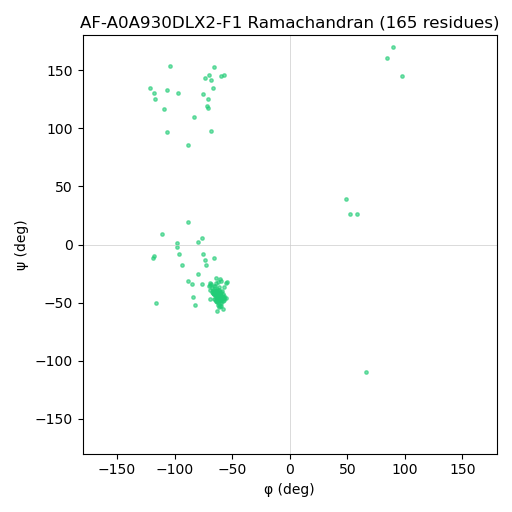99 -0.892 1.00 65.62 166 ALA A N 1
ATOM 1242 C CA . ALA A 1 166 ? -24.175 -2.404 0.524 1.00 65.62 166 ALA A CA 1
ATOM 1243 C C . ALA A 1 166 ? -23.213 -1.669 1.480 1.00 65.62 166 ALA A C 1
ATOM 1245 O O . ALA A 1 166 ? -23.443 -1.693 2.691 1.00 65.62 166 ALA A O 1
ATOM 1246 N N . MET A 1 167 ? -22.135 -1.082 0.945 1.00 63.62 167 MET A N 1
ATOM 1247 C CA . MET A 1 167 ? -21.160 -0.249 1.663 1.00 63.62 167 MET A CA 1
ATOM 1248 C C . MET A 1 167 ? -21.697 1.163 1.895 1.00 63.62 167 MET A C 1
ATOM 1250 O O . MET A 1 167 ? -21.413 1.702 2.988 1.00 63.62 167 MET A O 1
#

Solvent-accessible surface area (backbone atoms only — not comparable to full-atom values): 9184 Å² total; per-residue (Å²): 112,68,68,58,51,50,53,54,49,50,44,54,48,43,59,50,48,52,52,49,51,56,52,49,52,51,30,69,62,67,73,43,64,64,60,27,56,62,34,50,49,51,50,30,54,51,41,24,49,51,31,41,73,69,66,62,37,66,70,60,12,45,52,52,14,52,53,52,40,50,50,50,52,52,48,47,36,63,72,53,49,48,54,40,60,74,64,68,53,61,69,65,56,50,35,54,50,21,44,52,49,21,51,52,51,45,50,50,46,32,73,77,73,46,85,72,90,73,83,78,76,77,85,78,51,96,51,65,49,66,64,81,92,42,80,40,46,42,59,45,53,48,50,48,53,52,38,55,50,52,50,49,52,49,50,45,41,42,78,72,32,73,72,35,72,70,96

Organism: NCBI:txid1501329

Foldseek 3Di:
DVVLVVLVVVLVVLVVVLLVVVQCVCCVVLVARAPLSVLLVVQLLVQLQVCVVVVVDNVVSNVVSVVVSVVVVVCCCVVPRVVCVVVVHDSVSNVVRNVVNNVVSVVVCCVPPNPDDDDRDDPQDQDWDDPPPHTDGPSSVVSVVVSVVVVVVVCCCLPPHPVNVVD

Mean predicted aligned error: 6.02 Å